Protein AF-A0A9E0JKZ9-F1 (afdb_monomer_lite)

pLDDT: mean 90.67, std 9.36, range [53.03, 98.5]

Secondary structure (DSSP, 8-state):
----THHHHHHHHHHHH-HHHHHHHHHHHHHHHHHHS--SSTTHHHHHHHHHHHHHHHHHHHHHHHH--HHHHHHHHHHHHHHHHHHHIIIIIHHHHHHHTT-HHHHHHHHT-SHHHHHHIIIIIIHHHHHHHHHHHHHHHHHHTTS-GGGS--

Radius of gyration: 16.89 Å; chains: 1; bounding box: 37×34×49 Å

Sequence (154 aa):
LKFDISDIVVLFSGLVGGVSVAIGVAFIKILLHTVITSTQSAGIGEITNFVATLCYVLPIIFLYNKTKMIIISLLSGILLMTFVMLVGNYYFITPFYAKLFKMDFILEMMAKGDSSYFKYIIYYYGSFNLFKGAVQSVVYYLIHKKLNERYLVK

Structure (mmCIF, N/CA/C/O backbone):
data_AF-A0A9E0JKZ9-F1
#
_entry.id   AF-A0A9E0JKZ9-F1
#
loop_
_atom_site.group_PDB
_atom_site.id
_atom_site.type_symbol
_atom_site.label_atom_id
_atom_site.label_alt_id
_atom_site.label_comp_id
_atom_site.label_asym_id
_atom_site.label_entity_id
_atom_site.label_seq_id
_atom_site.pdbx_PDB_ins_code
_atom_site.Cartn_x
_atom_site.Cartn_y
_atom_site.Cartn_z
_atom_site.occupancy
_atom_site.B_iso_or_equiv
_atom_site.auth_seq_id
_atom_site.auth_comp_id
_atom_site.auth_asym_id
_atom_site.auth_atom_id
_atom_site.pdbx_PDB_model_num
ATOM 1 N N . LEU A 1 1 ? -2.574 -4.283 -12.141 1.00 53.03 1 LEU A N 1
ATOM 2 C CA . LEU A 1 1 ? -3.106 -4.526 -10.777 1.00 53.03 1 LEU A CA 1
ATOM 3 C C . LEU A 1 1 ? -4.614 -4.750 -10.866 1.00 53.03 1 LEU A C 1
ATOM 5 O O . LEU A 1 1 ? -5.249 -4.091 -11.678 1.00 53.03 1 LEU A O 1
ATOM 9 N N . LYS A 1 2 ? -5.182 -5.641 -10.046 1.00 58.84 2 LYS A N 1
ATOM 10 C CA . LYS A 1 2 ? -6.637 -5.852 -9.950 1.00 58.84 2 LYS A CA 1
ATOM 11 C C . LYS A 1 2 ? -7.185 -5.273 -8.640 1.00 58.84 2 LYS A C 1
ATOM 13 O O . LYS A 1 2 ? -6.469 -5.189 -7.636 1.00 58.84 2 LYS A O 1
ATOM 18 N N . PHE A 1 3 ? -8.434 -4.816 -8.686 1.00 59.47 3 PHE A N 1
ATOM 19 C CA . PHE A 1 3 ? -9.187 -4.418 -7.502 1.00 59.47 3 PHE A CA 1
ATOM 20 C C . PHE A 1 3 ? -9.694 -5.676 -6.796 1.00 59.47 3 PHE A C 1
ATOM 22 O O . PHE A 1 3 ? -10.401 -6.471 -7.407 1.00 59.47 3 PHE A O 1
ATOM 29 N N . ASP A 1 4 ? -9.337 -5.831 -5.523 1.00 70.62 4 ASP A N 1
ATOM 30 C CA . ASP A 1 4 ? -9.654 -7.015 -4.733 1.00 70.62 4 ASP A CA 1
ATOM 31 C C . ASP A 1 4 ? -10.356 -6.604 -3.436 1.00 70.62 4 ASP A C 1
ATOM 33 O O . ASP A 1 4 ? -9.760 -5.974 -2.559 1.00 70.62 4 ASP A O 1
ATOM 37 N N . ILE A 1 5 ? -11.625 -6.998 -3.292 1.00 75.44 5 ILE A N 1
ATOM 38 C CA . ILE A 1 5 ? -12.402 -6.831 -2.049 1.00 75.44 5 ILE A CA 1
ATOM 39 C C . ILE A 1 5 ? -11.770 -7.642 -0.906 1.00 75.44 5 ILE A C 1
ATOM 41 O O . ILE A 1 5 ? -11.904 -7.296 0.264 1.00 75.44 5 ILE A O 1
ATOM 45 N N . SER A 1 6 ? -11.009 -8.689 -1.229 1.00 84.25 6 SER A N 1
ATOM 46 C CA . SER A 1 6 ? -10.309 -9.519 -0.248 1.00 84.25 6 SER A CA 1
ATOM 47 C C . SER A 1 6 ? -9.252 -8.761 0.566 1.00 84.25 6 SER A C 1
ATOM 49 O O . SER A 1 6 ? -8.968 -9.177 1.684 1.00 84.25 6 SER A O 1
ATOM 51 N N . ASP A 1 7 ? -8.739 -7.613 0.101 1.00 88.81 7 ASP A N 1
ATOM 52 C CA . ASP A 1 7 ? -7.861 -6.749 0.914 1.00 88.81 7 ASP A CA 1
ATOM 53 C C . ASP A 1 7 ? -8.580 -6.194 2.158 1.00 88.81 7 ASP A C 1
ATOM 55 O O . ASP A 1 7 ? -7.963 -5.990 3.204 1.00 88.81 7 ASP A O 1
ATOM 59 N N . ILE A 1 8 ? -9.903 -6.014 2.080 1.00 91.25 8 ILE A N 1
ATOM 60 C CA . ILE A 1 8 ? -10.734 -5.578 3.210 1.00 91.25 8 ILE A CA 1
ATOM 61 C C . ILE A 1 8 ? -10.816 -6.691 4.261 1.00 91.25 8 ILE A C 1
ATOM 63 O O . ILE A 1 8 ? -10.765 -6.406 5.456 1.00 91.25 8 ILE A O 1
ATOM 67 N N . VAL A 1 9 ? -10.883 -7.956 3.829 1.00 92.12 9 VAL A N 1
ATOM 68 C CA . VAL A 1 9 ? -10.867 -9.124 4.728 1.00 92.12 9 VAL A CA 1
ATOM 69 C C . VAL A 1 9 ? -9.520 -9.229 5.439 1.00 92.12 9 VAL A C 1
ATOM 71 O O . VAL A 1 9 ? -9.485 -9.442 6.649 1.00 92.12 9 VAL A O 1
ATOM 74 N N . VAL A 1 10 ? -8.416 -9.009 4.718 1.00 95.75 10 VAL A N 1
ATOM 75 C CA . VAL A 1 10 ? -7.072 -8.973 5.311 1.00 95.75 10 VAL A CA 1
ATOM 76 C C . VAL A 1 10 ? -6.988 -7.869 6.369 1.00 95.75 10 VAL A C 1
ATOM 78 O O . VAL A 1 10 ? -6.594 -8.141 7.504 1.00 95.75 10 VAL A O 1
ATOM 81 N N . LEU A 1 11 ? -7.419 -6.646 6.041 1.00 94.88 11 LEU A N 1
ATOM 82 C CA . LEU A 1 11 ? -7.417 -5.525 6.984 1.00 94.88 11 LEU A CA 1
ATOM 83 C C . LEU A 1 11 ? -8.269 -5.812 8.224 1.00 94.88 11 LEU A C 1
ATOM 85 O O . LEU A 1 11 ? -7.824 -5.594 9.349 1.00 94.88 11 LEU A O 1
ATOM 89 N N . PHE A 1 12 ? -9.476 -6.340 8.026 1.00 93.00 12 PHE A N 1
ATOM 90 C CA . PHE A 1 12 ? -10.365 -6.718 9.117 1.00 93.00 12 PHE A CA 1
ATOM 91 C C . PHE A 1 12 ? -9.729 -7.778 10.022 1.00 93.00 12 PHE A C 1
ATOM 93 O O . PHE A 1 12 ? -9.686 -7.598 11.237 1.00 93.00 12 PHE A O 1
ATOM 100 N N . SER A 1 13 ? -9.158 -8.836 9.437 1.00 93.69 13 SER A N 1
ATOM 1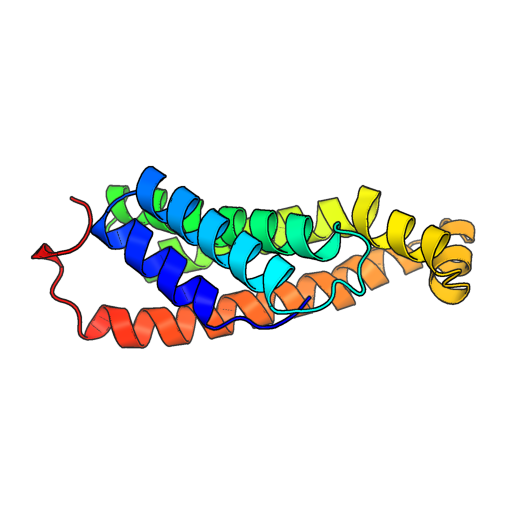01 C CA . SER A 1 13 ? -8.479 -9.890 10.196 1.00 93.69 13 SER A CA 1
ATOM 102 C C . SER A 1 13 ? -7.313 -9.348 11.028 1.00 93.69 13 SER A C 1
ATOM 104 O O . SER A 1 13 ? -7.105 -9.788 12.154 1.00 93.69 13 SER A O 1
ATOM 106 N N . GLY A 1 14 ? -6.603 -8.339 10.518 1.00 94.00 14 GLY A N 1
ATOM 107 C CA . GLY A 1 14 ? -5.522 -7.676 11.234 1.00 94.00 14 GLY A CA 1
ATOM 108 C C . GLY A 1 14 ? -5.973 -6.768 12.363 1.00 94.00 14 GLY A C 1
ATOM 109 O O . GLY A 1 14 ? -5.336 -6.717 13.410 1.00 94.00 14 GLY A O 1
ATOM 110 N N . LEU A 1 15 ? -7.082 -6.060 12.173 1.00 90.94 15 LEU A N 1
ATOM 111 C CA . LEU A 1 15 ? -7.638 -5.191 13.205 1.00 90.94 15 LEU A CA 1
ATOM 112 C C . LEU A 1 15 ? -8.372 -5.962 14.304 1.00 90.94 15 LEU A C 1
ATOM 114 O O . LEU A 1 15 ? -8.592 -5.392 15.364 1.00 90.94 15 LEU A O 1
ATOM 118 N N . VAL A 1 16 ? -8.702 -7.237 14.093 1.00 90.81 16 VAL A N 1
ATOM 119 C CA . VAL A 1 16 ? -9.242 -8.133 15.131 1.00 90.81 16 VAL A CA 1
ATOM 120 C C . VAL A 1 16 ? -8.137 -8.988 15.763 1.00 90.81 16 VAL A C 1
ATOM 122 O O . VAL A 1 16 ? -8.043 -9.083 16.982 1.00 90.81 16 VAL A O 1
ATOM 125 N N . GLY A 1 17 ? -7.295 -9.616 14.940 1.00 89.44 17 GLY A N 1
ATOM 126 C CA . GLY A 1 17 ? -6.316 -10.628 15.359 1.00 89.44 17 GLY A CA 1
ATOM 127 C C . GLY A 1 17 ? -4.857 -10.164 15.381 1.00 89.44 17 GLY A C 1
ATOM 128 O O . GLY A 1 17 ? -3.973 -10.939 15.737 1.00 89.44 17 GLY A O 1
ATOM 129 N N . GLY A 1 18 ? -4.576 -8.918 15.002 1.00 92.56 18 GLY A N 1
ATOM 130 C CA . GLY A 1 18 ? -3.228 -8.358 14.954 1.00 92.56 18 GLY A CA 1
ATOM 131 C C . GLY A 1 18 ? -2.455 -8.655 13.664 1.00 92.56 18 GLY A C 1
ATOM 132 O O . GLY A 1 18 ? -2.921 -9.311 12.732 1.00 92.56 18 GLY A O 1
ATOM 133 N N . VAL A 1 19 ? -1.221 -8.148 13.618 1.00 94.81 19 VAL A N 1
ATOM 134 C CA . VAL A 1 19 ? -0.362 -8.136 12.419 1.00 94.81 19 VAL A CA 1
ATOM 135 C C . VAL A 1 19 ? -0.082 -9.537 11.871 1.00 94.81 19 VAL A C 1
ATOM 137 O O . VAL A 1 19 ? -0.199 -9.753 10.666 1.00 94.81 19 VAL A O 1
ATOM 140 N N . SER A 1 20 ? 0.240 -10.501 12.735 1.00 95.25 20 SER A N 1
ATOM 141 C CA . SER A 1 20 ? 0.556 -11.869 12.305 1.00 95.25 20 SER A CA 1
ATOM 142 C C . SER A 1 20 ? -0.628 -12.542 11.608 1.00 95.25 20 S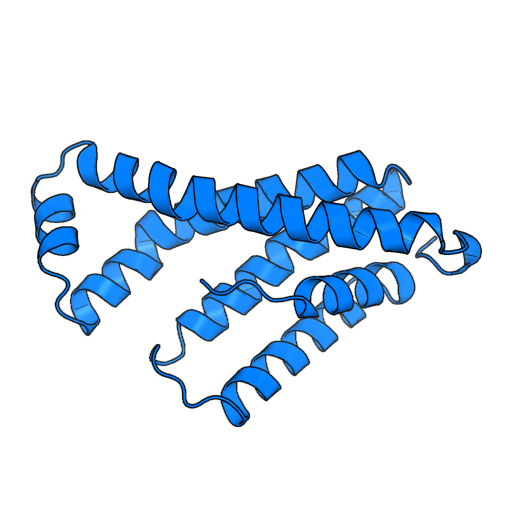ER A C 1
ATOM 144 O O . SER A 1 20 ? -0.441 -13.234 10.607 1.00 95.25 20 SER A O 1
ATOM 146 N N . VAL A 1 21 ? -1.852 -12.289 12.087 1.00 95.81 21 VAL A N 1
ATOM 147 C CA . VAL A 1 21 ? -3.081 -12.811 11.474 1.00 95.81 21 VAL A CA 1
ATOM 148 C C . VAL A 1 21 ? -3.303 -12.178 10.103 1.00 95.81 21 VAL A C 1
ATOM 150 O O . VAL A 1 21 ? -3.535 -12.905 9.141 1.00 95.81 21 VAL A O 1
ATOM 153 N N . ALA A 1 22 ? -3.140 -10.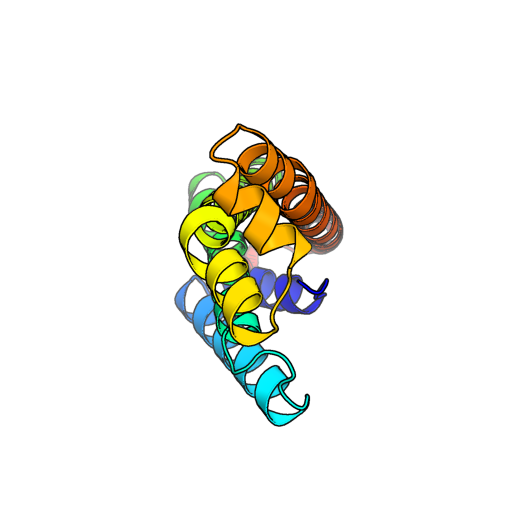856 9.973 1.00 96.75 22 ALA A N 1
ATOM 154 C CA . ALA A 1 22 ? -3.236 -10.188 8.673 1.00 96.75 22 ALA A CA 1
ATOM 155 C C . ALA A 1 22 ? -2.244 -10.746 7.647 1.00 96.75 22 ALA A C 1
ATOM 157 O O . ALA A 1 22 ? -2.632 -11.017 6.512 1.00 96.75 22 ALA A O 1
ATOM 158 N N . ILE A 1 23 ? -0.981 -10.953 8.031 1.00 97.38 23 ILE A N 1
ATOM 159 C CA . ILE A 1 23 ? 0.033 -11.511 7.124 1.00 97.38 23 ILE A CA 1
ATOM 160 C C . ILE A 1 23 ? -0.364 -12.925 6.682 1.00 97.38 23 ILE A C 1
ATOM 162 O O . ILE A 1 23 ? -0.309 -13.228 5.490 1.00 97.38 23 ILE A O 1
ATOM 166 N N . GLY A 1 24 ? -0.819 -13.769 7.614 1.00 97.19 24 GLY A N 1
ATOM 167 C CA . GLY A 1 24 ? -1.287 -15.120 7.304 1.00 97.19 24 GLY A CA 1
ATOM 168 C C . GLY A 1 24 ? -2.479 -15.129 6.343 1.00 97.19 24 GLY A C 1
ATOM 169 O O . GLY A 1 24 ? -2.461 -15.842 5.342 1.00 97.19 24 GLY A O 1
ATOM 170 N N . VAL A 1 25 ? -3.487 -14.286 6.586 1.00 96.38 25 VAL A N 1
ATOM 171 C CA . VAL A 1 25 ? -4.665 -14.173 5.710 1.00 96.38 25 VAL A CA 1
ATOM 172 C C . VAL A 1 25 ? -4.285 -13.617 4.335 1.00 96.38 25 VAL A C 1
ATOM 174 O O . VAL A 1 25 ? -4.767 -14.125 3.324 1.00 96.38 25 VAL A O 1
ATOM 177 N N . ALA A 1 26 ? -3.382 -12.633 4.263 1.00 95.94 26 ALA A N 1
ATOM 178 C CA . ALA A 1 26 ? -2.855 -12.125 2.995 1.00 95.94 26 ALA A CA 1
ATOM 179 C C . ALA A 1 26 ? -2.114 -13.214 2.205 1.00 95.94 26 ALA A C 1
ATOM 181 O O . ALA A 1 26 ? -2.244 -13.294 0.982 1.00 95.94 26 ALA A O 1
ATOM 182 N N . PHE A 1 27 ? -1.361 -14.070 2.899 1.00 95.19 27 PHE A N 1
ATOM 183 C CA . PHE A 1 27 ? -0.624 -15.164 2.278 1.00 95.19 27 PHE A CA 1
ATOM 184 C C . PHE A 1 27 ? -1.573 -16.233 1.730 1.00 95.19 27 PHE A C 1
ATOM 186 O O . PHE A 1 27 ? -1.478 -16.609 0.564 1.00 95.19 27 PHE A O 1
ATOM 193 N N . ILE A 1 28 ? -2.552 -16.659 2.535 1.00 94.56 28 ILE A N 1
ATOM 194 C CA . ILE A 1 28 ? -3.584 -17.612 2.107 1.00 94.56 28 ILE A CA 1
ATOM 195 C C . ILE A 1 28 ? -4.367 -17.051 0.916 1.00 94.56 28 ILE A C 1
ATOM 197 O O . ILE A 1 28 ? -4.568 -17.760 -0.068 1.00 94.56 28 ILE A O 1
ATOM 201 N N . LYS A 1 29 ? -4.750 -15.766 0.961 1.00 91.25 29 LYS 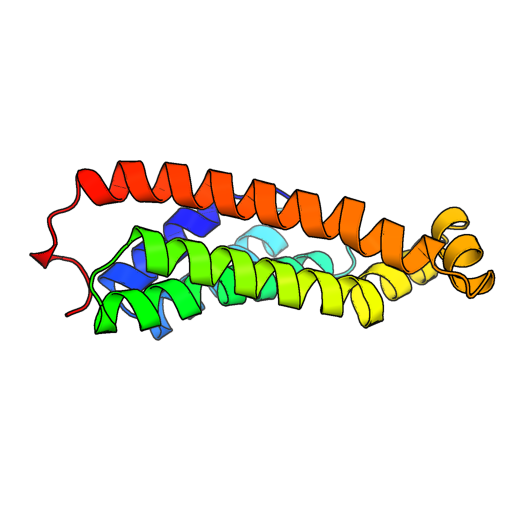A N 1
ATOM 202 C CA . LYS A 1 29 ? -5.395 -15.068 -0.161 1.00 91.25 29 LYS A CA 1
ATOM 203 C C . LYS A 1 29 ? -4.573 -15.227 -1.442 1.00 91.25 29 LYS A C 1
ATOM 205 O O . LYS A 1 29 ? -5.140 -15.592 -2.473 1.00 91.25 29 LYS A O 1
ATOM 210 N N . ILE A 1 30 ? -3.267 -14.940 -1.399 1.00 91.25 30 ILE A N 1
ATOM 211 C CA . ILE A 1 30 ? -2.446 -14.975 -2.613 1.00 91.25 30 ILE A CA 1
ATOM 212 C C . ILE A 1 30 ? -2.224 -16.399 -3.122 1.00 91.25 30 ILE A C 1
ATOM 214 O O . ILE A 1 30 ? -2.264 -16.632 -4.330 1.00 91.25 30 ILE A O 1
ATOM 218 N N . LEU A 1 31 ? -2.081 -17.363 -2.213 1.00 90.38 31 LEU A N 1
ATOM 219 C CA . LEU A 1 31 ? -1.918 -18.771 -2.547 1.00 90.38 31 LEU A CA 1
ATOM 220 C C . LEU A 1 31 ? -3.177 -19.304 -3.234 1.00 90.38 31 LEU A C 1
ATOM 222 O O . LEU A 1 31 ? -3.088 -19.884 -4.313 1.00 90.38 31 LEU A O 1
ATOM 226 N N . LEU A 1 32 ? -4.356 -19.024 -2.671 1.00 89.44 32 LEU A N 1
ATOM 227 C CA . LEU A 1 32 ? -5.634 -19.408 -3.269 1.00 89.44 32 LEU A CA 1
ATOM 228 C C . LEU A 1 32 ? -5.838 -18.757 -4.637 1.00 89.44 32 LEU A C 1
ATOM 230 O O . LEU A 1 32 ? -6.215 -19.443 -5.583 1.00 89.44 32 LEU A O 1
ATOM 234 N N . HIS A 1 33 ? -5.546 -17.460 -4.771 1.00 85.88 33 HIS A N 1
ATOM 235 C CA . HIS A 1 33 ? -5.635 -16.783 -6.064 1.00 85.88 33 HIS A CA 1
ATOM 236 C C . HIS A 1 33 ? -4.731 -17.452 -7.108 1.00 85.88 33 HIS A C 1
ATOM 238 O O . HIS A 1 33 ? -5.165 -17.663 -8.235 1.00 85.88 33 HIS A O 1
ATOM 244 N N . THR A 1 34 ? -3.508 -17.821 -6.722 1.00 84.94 34 THR A N 1
ATOM 245 C CA . THR A 1 34 ? -2.520 -18.464 -7.603 1.00 84.94 34 THR A CA 1
ATOM 246 C C . THR A 1 34 ? -2.943 -19.869 -8.036 1.00 84.94 34 THR A C 1
ATOM 248 O O . THR A 1 34 ? -2.723 -20.246 -9.180 1.00 84.94 34 THR A O 1
ATOM 251 N N . VAL A 1 35 ? -3.550 -20.650 -7.137 1.00 85.56 35 VAL A N 1
ATOM 252 C CA . VAL A 1 35 ? -4.001 -22.021 -7.437 1.00 85.56 35 VAL A CA 1
ATOM 253 C C . VAL A 1 35 ? -5.272 -22.022 -8.287 1.00 85.56 35 VAL A C 1
ATOM 255 O O . VAL A 1 35 ? -5.411 -22.840 -9.190 1.00 85.56 35 VAL A O 1
ATOM 258 N N . ILE A 1 36 ? -6.207 -21.112 -8.002 1.00 84.69 36 ILE A N 1
ATOM 259 C CA . ILE A 1 36 ? -7.522 -21.072 -8.660 1.00 84.69 36 ILE A CA 1
ATOM 260 C C . ILE A 1 36 ? -7.452 -20.332 -10.002 1.00 84.69 36 ILE A C 1
ATOM 262 O O . ILE A 1 36 ? -8.157 -20.685 -10.945 1.00 84.69 36 ILE A O 1
ATOM 266 N N . THR A 1 37 ? -6.612 -19.300 -10.103 1.00 77.62 37 THR A N 1
ATOM 267 C CA . THR A 1 37 ? -6.478 -18.481 -11.313 1.00 77.62 37 THR A CA 1
ATOM 268 C C . THR A 1 37 ? -5.192 -18.848 -12.031 1.00 77.62 37 THR A C 1
ATOM 270 O O . THR A 1 37 ? -4.110 -18.694 -11.473 1.00 77.62 37 THR A O 1
ATOM 273 N N . SER A 1 38 ? -5.282 -19.269 -13.294 1.00 61.97 38 SER A N 1
ATOM 274 C CA . SER A 1 38 ? -4.094 -19.489 -14.123 1.00 61.97 38 SER A CA 1
ATOM 275 C C . SER A 1 38 ? -3.252 -18.210 -14.187 1.00 61.97 38 SER A C 1
ATOM 277 O O . SER A 1 38 ? -3.736 -17.147 -14.589 1.00 61.97 38 SER A O 1
ATOM 279 N N . THR A 1 39 ? -1.992 -18.300 -13.767 1.00 64.31 39 THR A N 1
ATOM 280 C CA . THR A 1 39 ? -1.097 -17.149 -13.647 1.00 64.31 39 THR A CA 1
ATOM 281 C C . THR A 1 39 ? -0.659 -16.656 -15.027 1.00 64.31 39 THR A C 1
ATOM 283 O O . THR A 1 39 ? 0.180 -17.247 -15.697 1.00 64.31 39 THR A O 1
ATOM 286 N N . GLN A 1 40 ? -1.203 -15.519 -15.461 1.00 65.62 40 GLN A N 1
ATOM 287 C CA . GLN A 1 40 ? -0.803 -14.866 -16.721 1.00 65.62 40 GLN A CA 1
ATOM 288 C C . GLN A 1 40 ? 0.450 -13.985 -16.567 1.00 65.62 40 GLN A C 1
ATOM 290 O O . GLN A 1 40 ? 0.908 -13.367 -17.522 1.00 65.62 40 GLN A O 1
ATOM 295 N N . SER A 1 41 ? 0.984 -13.889 -15.347 1.00 68.06 41 SER A N 1
ATOM 296 C CA . SER A 1 41 ? 1.915 -12.837 -14.928 1.00 68.06 41 SER A CA 1
ATOM 297 C C . SER A 1 41 ? 3.306 -13.354 -14.515 1.00 68.06 41 SER A C 1
ATOM 299 O O . SER A 1 41 ? 4.116 -12.618 -13.951 1.00 68.06 41 SER A O 1
ATOM 301 N N . ALA A 1 42 ? 3.581 -14.637 -14.783 1.00 74.75 42 ALA A N 1
ATOM 302 C CA . ALA A 1 42 ? 4.809 -15.337 -14.394 1.00 74.75 42 ALA A CA 1
ATOM 303 C C . ALA A 1 42 ? 5.144 -15.260 -12.882 1.00 74.75 42 ALA A C 1
ATOM 305 O O . ALA A 1 42 ? 6.307 -15.348 -12.500 1.00 74.75 42 ALA A O 1
ATOM 306 N N . GLY A 1 43 ? 4.143 -15.083 -12.009 1.00 81.50 43 GLY A N 1
ATOM 307 C CA . GLY A 1 43 ? 4.308 -15.046 -10.547 1.00 81.50 43 GLY A CA 1
ATOM 308 C C . GLY A 1 43 ? 4.573 -13.652 -9.959 1.00 81.50 43 GLY A C 1
ATOM 309 O O . GLY A 1 43 ? 4.407 -13.434 -8.758 1.00 81.50 43 GLY A O 1
ATOM 310 N N . ILE A 1 44 ? 4.975 -12.676 -10.777 1.00 86.88 44 ILE A N 1
ATOM 311 C CA . ILE A 1 44 ? 5.356 -11.342 -10.285 1.00 86.88 44 ILE A CA 1
ATOM 312 C C . ILE A 1 44 ? 4.143 -10.484 -9.962 1.00 86.88 44 ILE A C 1
ATOM 314 O O . ILE A 1 44 ? 4.197 -9.665 -9.041 1.00 86.88 44 ILE A O 1
ATOM 318 N N . GLY A 1 45 ? 3.037 -10.663 -10.680 1.00 88.31 45 GLY A N 1
ATOM 319 C CA . GLY A 1 45 ? 1.787 -9.980 -10.368 1.00 88.31 45 GLY A CA 1
ATOM 320 C C . GLY A 1 45 ? 1.252 -10.397 -9.002 1.00 88.31 45 GLY A C 1
ATOM 321 O O . GLY A 1 45 ? 0.775 -9.550 -8.247 1.00 88.31 45 GLY A O 1
ATOM 322 N N . GLU A 1 46 ? 1.397 -11.674 -8.653 1.00 89.75 46 GLU A N 1
ATOM 323 C CA . GLU A 1 46 ? 0.966 -12.223 -7.374 1.00 89.75 46 GLU A CA 1
ATOM 324 C C . GLU A 1 46 ? 1.817 -11.676 -6.219 1.00 89.75 46 GLU A C 1
ATOM 326 O O . GLU A 1 46 ? 1.275 -11.152 -5.243 1.00 89.75 46 GLU A O 1
ATOM 331 N N . ILE A 1 47 ? 3.147 -11.686 -6.368 1.00 91.00 47 ILE A N 1
ATOM 332 C CA . ILE A 1 47 ? 4.073 -11.091 -5.390 1.00 91.00 47 ILE A CA 1
ATOM 333 C C . ILE A 1 47 ? 3.788 -9.594 -5.218 1.00 91.00 47 ILE A C 1
ATOM 335 O O . ILE A 1 47 ? 3.704 -9.097 -4.095 1.00 91.00 47 ILE A O 1
ATOM 339 N N . THR A 1 48 ? 3.579 -8.874 -6.322 1.00 92.44 48 THR A N 1
ATOM 340 C CA . THR A 1 48 ? 3.257 -7.441 -6.295 1.00 92.44 48 THR A CA 1
ATOM 341 C C . THR A 1 48 ? 1.956 -7.175 -5.540 1.00 92.44 48 THR A C 1
ATOM 343 O O . THR A 1 48 ? 1.899 -6.248 -4.735 1.00 92.44 48 THR A O 1
ATOM 346 N N . ASN A 1 49 ? 0.916 -7.987 -5.768 1.00 92.19 49 ASN A N 1
ATOM 347 C CA . ASN A 1 49 ? -0.358 -7.866 -5.056 1.00 92.19 49 ASN A CA 1
ATOM 348 C C . ASN A 1 49 ? -0.159 -8.104 -3.555 1.00 92.19 49 ASN A C 1
ATOM 350 O O . ASN A 1 49 ? -0.573 -7.273 -2.755 1.00 92.19 49 ASN A O 1
ATOM 354 N N . PHE A 1 50 ? 0.554 -9.167 -3.176 1.00 94.06 50 PHE A N 1
ATOM 355 C CA . PHE A 1 50 ? 0.847 -9.461 -1.774 1.00 94.06 50 PHE A CA 1
ATOM 356 C C . PHE A 1 50 ? 1.590 -8.310 -1.078 1.00 94.06 50 PHE A C 1
ATOM 358 O O . PHE A 1 50 ? 1.164 -7.857 -0.015 1.00 94.06 50 PHE A O 1
ATOM 365 N N . VAL A 1 51 ? 2.644 -7.773 -1.702 1.00 96.00 51 VAL A N 1
ATOM 366 C CA . VAL A 1 51 ? 3.387 -6.619 -1.170 1.00 96.00 51 VAL A CA 1
ATOM 367 C C . VAL A 1 51 ? 2.485 -5.390 -1.051 1.00 96.00 51 VAL A C 1
ATOM 369 O O . VAL A 1 51 ? 2.478 -4.747 -0.004 1.00 96.00 51 VAL A O 1
ATOM 372 N N . ALA A 1 52 ? 1.681 -5.082 -2.073 1.00 95.75 52 ALA A N 1
ATOM 373 C CA . ALA A 1 52 ? 0.739 -3.963 -2.029 1.00 95.75 52 ALA A CA 1
ATOM 374 C C . ALA A 1 52 ? -0.272 -4.108 -0.879 1.00 95.75 52 ALA A C 1
ATOM 376 O O . ALA A 1 52 ? -0.481 -3.155 -0.128 1.00 95.75 52 ALA A O 1
ATOM 377 N N . THR A 1 53 ? -0.846 -5.304 -0.699 1.00 96.19 53 THR A N 1
ATOM 378 C CA . THR A 1 53 ? -1.764 -5.615 0.405 1.00 96.19 53 THR A CA 1
ATOM 379 C C . THR A 1 53 ? -1.091 -5.380 1.756 1.00 96.19 53 THR A C 1
ATOM 381 O O . THR A 1 53 ? -1.677 -4.729 2.618 1.00 96.19 53 THR A O 1
ATOM 384 N N . LEU A 1 54 ? 0.143 -5.850 1.958 1.00 97.31 54 LEU A N 1
ATOM 385 C CA . LEU A 1 54 ? 0.858 -5.638 3.221 1.00 97.31 54 LEU A CA 1
ATOM 386 C C . LEU A 1 54 ? 1.184 -4.159 3.464 1.00 97.31 54 LEU A C 1
ATOM 388 O O . LEU A 1 54 ? 0.954 -3.657 4.564 1.00 97.31 54 LEU A O 1
ATOM 392 N N . CYS A 1 55 ? 1.665 -3.442 2.446 1.00 97.50 55 CYS A N 1
ATOM 393 C CA . CYS A 1 55 ? 1.951 -2.010 2.546 1.00 97.50 55 CYS A CA 1
ATOM 394 C C . CYS A 1 55 ? 0.699 -1.174 2.829 1.00 97.50 55 CYS A C 1
ATOM 396 O O . CYS A 1 55 ? 0.807 -0.124 3.453 1.00 97.50 55 CYS A O 1
ATOM 398 N N . TYR A 1 56 ? -0.475 -1.634 2.403 1.00 97.50 56 TYR A N 1
ATOM 399 C CA . TYR A 1 56 ? -1.742 -1.021 2.775 1.00 97.50 56 TYR A CA 1
ATOM 400 C C . TYR A 1 56 ? -2.128 -1.375 4.216 1.00 97.50 56 TYR A C 1
ATOM 402 O O . TYR A 1 56 ? -2.332 -0.487 5.034 1.00 97.50 56 TYR A O 1
ATOM 410 N N . VAL A 1 57 ? -2.187 -2.664 4.559 1.00 97.00 57 VAL A N 1
ATOM 411 C CA . VAL A 1 57 ? -2.797 -3.147 5.807 1.00 97.00 57 VAL A CA 1
ATOM 412 C C . VAL A 1 57 ? -1.949 -2.875 7.051 1.00 97.00 57 VAL A C 1
ATOM 414 O O . VAL A 1 57 ? -2.476 -2.444 8.076 1.00 97.00 57 VAL A O 1
ATOM 417 N N . LEU A 1 58 ? -0.641 -3.125 6.989 1.00 97.50 58 LEU A N 1
ATOM 418 C CA . LEU A 1 58 ? 0.235 -3.050 8.158 1.00 97.50 58 LEU A CA 1
ATOM 419 C C . LEU A 1 58 ? 0.268 -1.666 8.827 1.00 97.50 58 LEU A C 1
ATOM 421 O O . LEU A 1 58 ? 0.021 -1.607 10.035 1.00 97.50 58 LEU A O 1
ATOM 425 N N . PRO A 1 59 ? 0.527 -0.550 8.116 1.00 97.56 59 PRO A N 1
ATOM 426 C CA . PRO A 1 59 ? 0.550 0.766 8.756 1.00 97.56 59 PRO A CA 1
ATOM 427 C C . PRO A 1 59 ? -0.814 1.150 9.345 1.00 97.56 59 PRO A C 1
ATOM 429 O O . PRO A 1 59 ? -0.844 1.788 10.395 1.00 97.56 59 PRO A O 1
ATOM 432 N N . ILE A 1 60 ? -1.928 0.695 8.751 1.00 97.25 60 ILE A N 1
ATOM 433 C CA . ILE A 1 60 ? -3.273 0.928 9.295 1.00 97.25 60 ILE A CA 1
ATOM 434 C C . ILE A 1 60 ? -3.401 0.270 10.670 1.00 97.25 60 ILE A C 1
ATOM 436 O O . ILE A 1 60 ? -3.810 0.931 11.619 1.00 97.25 60 ILE A O 1
ATOM 440 N N . ILE A 1 61 ? -3.020 -1.006 10.798 1.00 95.81 61 ILE A N 1
ATOM 441 C CA . ILE A 1 61 ? -3.093 -1.735 12.075 1.00 95.81 61 ILE A CA 1
ATOM 442 C C . ILE A 1 61 ? -2.210 -1.058 13.127 1.00 95.81 61 ILE A C 1
ATOM 444 O O . ILE A 1 61 ? -2.663 -0.778 14.237 1.00 95.81 61 ILE A O 1
ATOM 448 N N . PHE A 1 62 ? -0.955 -0.756 12.779 1.00 95.69 62 PHE A N 1
ATOM 449 C CA . PHE A 1 62 ? -0.017 -0.134 13.714 1.00 95.69 62 PHE A CA 1
ATOM 450 C C . PHE A 1 62 ? -0.487 1.243 14.188 1.00 95.69 62 PHE A C 1
ATOM 452 O O . PHE A 1 62 ? -0.404 1.542 15.382 1.00 95.69 62 PHE A O 1
ATOM 459 N N . LEU A 1 63 ? -0.967 2.088 13.273 1.00 95.81 63 LEU A N 1
ATOM 460 C CA . LEU A 1 63 ? -1.382 3.445 13.609 1.00 95.81 63 LEU A CA 1
ATOM 461 C C . LEU A 1 63 ? -2.724 3.465 14.344 1.00 95.81 63 LEU A C 1
ATOM 463 O O . LEU A 1 63 ? -2.887 4.249 15.283 1.00 95.81 63 LEU A O 1
ATOM 467 N N . TYR A 1 64 ? -3.645 2.562 13.996 1.00 94.25 64 TYR A N 1
ATOM 468 C CA . TYR A 1 64 ? -4.920 2.429 14.692 1.00 94.25 64 TYR A CA 1
ATOM 469 C C . TYR A 1 64 ? -4.716 1.973 16.136 1.00 94.25 64 TYR A C 1
ATOM 471 O O . TYR A 1 64 ? -5.316 2.551 17.037 1.00 94.25 64 TYR A O 1
ATOM 479 N N . ASN A 1 65 ? -3.804 1.031 16.396 1.00 91.62 65 ASN A N 1
ATOM 480 C CA . ASN A 1 65 ? -3.502 0.602 17.766 1.00 91.62 65 ASN A CA 1
ATOM 481 C C . ASN A 1 65 ? -3.016 1.751 18.651 1.00 91.62 65 ASN A C 1
ATOM 483 O O . ASN A 1 65 ? -3.372 1.812 19.822 1.00 91.62 65 ASN A O 1
ATOM 487 N N . LYS A 1 66 ? -2.245 2.685 18.086 1.00 91.00 66 LYS A N 1
ATOM 488 C CA . LYS A 1 66 ? -1.693 3.824 18.830 1.00 91.00 66 LYS A CA 1
ATOM 489 C C . LYS A 1 66 ? -2.668 4.985 18.994 1.00 91.00 66 LYS A C 1
ATOM 491 O O . LYS A 1 66 ? -2.643 5.652 20.019 1.00 91.00 66 LYS A O 1
ATOM 496 N N . THR A 1 67 ? -3.466 5.273 17.970 1.00 92.88 67 THR A N 1
ATOM 497 C CA . THR A 1 67 ? -4.250 6.521 17.902 1.00 92.88 67 THR A CA 1
ATOM 498 C C . THR A 1 67 ? -5.749 6.305 18.044 1.00 92.88 67 THR A C 1
ATOM 500 O O . THR A 1 67 ? -6.462 7.239 18.388 1.00 92.88 67 THR A O 1
ATOM 503 N N . LYS A 1 68 ? -6.241 5.103 17.717 1.00 89.94 68 LYS A N 1
ATOM 504 C CA . LYS A 1 68 ? -7.663 4.781 17.498 1.00 89.94 68 LYS A CA 1
ATOM 505 C C . LYS A 1 68 ? -8.344 5.645 16.425 1.00 89.94 68 LYS A C 1
ATOM 507 O O . LYS A 1 68 ? -9.555 5.584 16.241 1.00 89.94 68 LYS A O 1
ATOM 512 N N . MET A 1 69 ? -7.574 6.402 15.640 1.00 93.50 69 MET A N 1
ATOM 513 C CA . MET A 1 69 ? -8.088 7.270 14.582 1.00 93.50 69 MET A CA 1
ATOM 514 C C . MET A 1 69 ? -8.121 6.512 13.256 1.00 93.50 69 MET A C 1
ATOM 516 O O . MET A 1 69 ? -7.139 6.494 12.507 1.00 93.50 69 MET A O 1
ATOM 520 N N . ILE A 1 70 ? -9.257 5.880 12.946 1.00 93.25 70 ILE A N 1
ATOM 521 C CA . ILE A 1 70 ? -9.359 5.004 11.770 1.00 93.25 70 ILE A CA 1
ATOM 522 C C . ILE A 1 70 ? -9.089 5.735 10.449 1.00 93.25 70 ILE A C 1
ATOM 524 O O . ILE A 1 70 ? -8.387 5.203 9.599 1.00 93.25 70 ILE A O 1
ATOM 528 N N . ILE A 1 71 ? -9.556 6.977 10.287 1.00 95.94 71 ILE A N 1
ATOM 529 C CA . ILE A 1 71 ? -9.377 7.745 9.041 1.00 95.94 71 ILE A CA 1
ATOM 530 C C . ILE A 1 71 ? -7.890 8.019 8.773 1.00 95.94 71 ILE A C 1
ATOM 532 O O . ILE A 1 71 ? -7.404 7.774 7.672 1.00 95.94 71 ILE A O 1
ATOM 536 N N . ILE A 1 72 ? -7.150 8.471 9.789 1.00 96.69 72 ILE A N 1
ATOM 537 C CA . ILE A 1 72 ? -5.706 8.730 9.676 1.00 96.69 72 ILE A CA 1
ATOM 538 C C . ILE A 1 72 ? -4.946 7.423 9.427 1.00 96.69 72 ILE A C 1
ATOM 540 O O . ILE A 1 72 ? -4.024 7.377 8.613 1.00 96.69 72 ILE A O 1
ATOM 544 N N . SER A 1 73 ? -5.376 6.345 10.081 1.00 96.88 73 SER A N 1
ATOM 545 C CA . SER A 1 73 ? -4.805 5.013 9.890 1.00 96.88 73 SER A CA 1
ATOM 546 C C . SER A 1 73 ? -4.969 4.554 8.440 1.00 96.88 73 SER A C 1
ATOM 548 O O . SER A 1 73 ? -3.976 4.216 7.801 1.00 96.88 73 SER A O 1
ATOM 550 N N . LEU A 1 74 ? -6.177 4.649 7.876 1.00 97.25 74 LEU A N 1
ATOM 551 C CA . LEU A 1 74 ? -6.470 4.330 6.473 1.00 97.25 74 LEU A CA 1
ATOM 552 C C . LEU A 1 74 ? -5.621 5.154 5.495 1.00 97.25 74 LEU A C 1
ATOM 554 O O . LEU A 1 74 ? -5.001 4.589 4.595 1.00 97.25 74 LEU A O 1
ATOM 558 N N . LEU A 1 75 ? -5.520 6.471 5.710 1.00 98.12 75 LEU A N 1
ATOM 559 C CA . LEU A 1 75 ? -4.679 7.346 4.886 1.00 98.12 75 LEU A CA 1
ATOM 560 C C . LEU A 1 75 ? -3.211 6.903 4.886 1.00 98.12 75 LEU A C 1
ATOM 562 O O . LEU A 1 75 ? -2.579 6.896 3.830 1.00 98.12 75 LEU A O 1
ATOM 566 N N . SER A 1 76 ? -2.679 6.477 6.036 1.00 98.19 76 SER A N 1
ATOM 567 C CA . SER A 1 76 ? -1.296 5.996 6.119 1.00 98.19 76 SER A CA 1
ATOM 568 C C . SER A 1 76 ? -1.052 4.747 5.260 1.00 98.19 76 SER A C 1
ATOM 570 O O . SER A 1 76 ? -0.031 4.665 4.577 1.00 98.19 76 SER A O 1
ATOM 572 N N . GLY A 1 77 ? -2.020 3.824 5.211 1.00 98.00 77 GLY A N 1
ATOM 573 C CA . GLY A 1 77 ? -1.980 2.653 4.333 1.00 98.00 77 GLY A CA 1
ATOM 574 C C . GLY A 1 77 ? -2.009 3.010 2.854 1.00 98.00 77 GLY A C 1
ATOM 575 O O . GLY A 1 77 ? -1.205 2.492 2.080 1.00 98.00 77 GLY A O 1
ATOM 576 N N . ILE A 1 78 ? -2.891 3.931 2.453 1.00 98.12 78 ILE A N 1
ATOM 577 C CA . ILE A 1 78 ? -2.980 4.382 1.055 1.00 98.12 78 ILE A CA 1
ATOM 578 C C . ILE A 1 78 ? -1.648 4.987 0.602 1.00 98.12 78 ILE A C 1
ATOM 580 O O . ILE A 1 78 ? -1.147 4.645 -0.473 1.00 98.12 78 ILE A O 1
ATOM 584 N N . LEU A 1 79 ? -1.068 5.875 1.414 1.00 98.31 79 LEU A N 1
ATOM 585 C CA . LEU A 1 79 ? 0.170 6.571 1.073 1.00 98.31 79 LEU A CA 1
ATOM 586 C C . LEU A 1 79 ? 1.360 5.612 1.003 1.00 98.31 79 LEU A C 1
ATOM 588 O O . LEU A 1 79 ? 2.107 5.658 0.026 1.00 98.31 79 LEU A O 1
ATOM 592 N N . LEU A 1 80 ? 1.508 4.709 1.981 1.00 98.50 80 LEU A N 1
ATOM 593 C CA . LEU A 1 80 ? 2.606 3.742 1.979 1.00 98.50 80 LEU A CA 1
ATOM 594 C C . LEU A 1 80 ? 2.502 2.778 0.793 1.00 98.50 80 LEU A C 1
ATOM 596 O O . LEU A 1 80 ? 3.483 2.587 0.076 1.00 98.50 80 LEU A O 1
ATOM 600 N N . MET A 1 81 ? 1.315 2.215 0.543 1.00 97.88 81 MET A N 1
ATOM 601 C CA . MET A 1 81 ? 1.081 1.355 -0.618 1.00 97.88 81 MET A CA 1
ATOM 602 C C . MET A 1 81 ? 1.405 2.089 -1.920 1.00 97.88 81 MET A C 1
ATOM 604 O O . MET A 1 81 ? 2.144 1.564 -2.748 1.00 97.88 81 MET A O 1
ATOM 608 N N . THR A 1 82 ? 0.889 3.306 -2.097 1.00 98.12 82 THR A N 1
ATOM 609 C CA . THR A 1 82 ? 1.110 4.090 -3.320 1.00 98.12 82 THR A CA 1
ATOM 610 C C . THR A 1 82 ? 2.592 4.367 -3.532 1.00 98.12 82 THR A C 1
ATOM 612 O O . THR A 1 82 ? 3.101 4.140 -4.627 1.00 98.12 82 THR A O 1
ATOM 615 N N . PHE A 1 83 ? 3.304 4.796 -2.490 1.00 98.38 83 PHE A N 1
ATOM 616 C CA . PHE A 1 83 ? 4.736 5.063 -2.567 1.00 98.38 83 PHE A CA 1
ATOM 617 C C . PHE A 1 83 ? 5.533 3.813 -2.960 1.00 98.38 83 PHE A C 1
ATOM 619 O O . PHE A 1 83 ? 6.294 3.845 -3.927 1.00 98.38 83 PHE A O 1
ATOM 626 N N . VAL A 1 84 ? 5.312 2.688 -2.272 1.00 98.00 84 VAL A N 1
ATOM 627 C CA . VAL A 1 84 ? 6.018 1.431 -2.565 1.00 98.00 84 VAL A CA 1
ATOM 628 C C . VAL A 1 84 ? 5.687 0.929 -3.968 1.00 98.00 84 VAL A C 1
ATOM 630 O O . VAL A 1 84 ? 6.577 0.469 -4.680 1.00 98.00 84 VAL A O 1
ATOM 633 N N . MET A 1 85 ? 4.435 1.062 -4.411 1.00 97.50 85 MET A N 1
ATOM 634 C CA . MET A 1 85 ? 4.044 0.678 -5.765 1.00 97.50 85 MET A CA 1
ATOM 635 C C . MET A 1 85 ? 4.652 1.587 -6.830 1.00 97.50 85 MET A C 1
ATOM 637 O O . MET A 1 85 ? 5.033 1.077 -7.877 1.00 97.50 85 MET A O 1
ATOM 641 N N . LEU A 1 86 ? 4.800 2.890 -6.590 1.00 97.88 86 LEU A N 1
ATOM 642 C CA . LEU A 1 86 ? 5.504 3.783 -7.513 1.00 97.88 86 LEU A CA 1
ATOM 643 C C . LEU A 1 86 ? 6.977 3.388 -7.648 1.00 97.88 86 LEU A C 1
ATOM 645 O O . LEU A 1 86 ? 7.455 3.192 -8.763 1.00 97.88 86 LEU A O 1
ATOM 649 N N . VAL A 1 87 ? 7.674 3.201 -6.525 1.00 98.00 87 VAL A N 1
ATOM 650 C CA . VAL A 1 87 ? 9.089 2.799 -6.510 1.00 98.00 87 VAL A CA 1
ATOM 651 C C . VAL A 1 87 ? 9.270 1.429 -7.169 1.00 98.00 87 VAL A C 1
ATOM 653 O O . VAL A 1 87 ? 10.085 1.273 -8.078 1.00 98.00 87 VAL A O 1
ATOM 656 N N . GLY A 1 88 ? 8.467 0.441 -6.771 1.00 96.69 88 GLY A N 1
ATOM 657 C CA . GLY A 1 88 ? 8.519 -0.911 -7.319 1.00 96.69 88 GLY A CA 1
ATOM 658 C C . GLY A 1 88 ? 8.226 -0.950 -8.817 1.00 96.69 8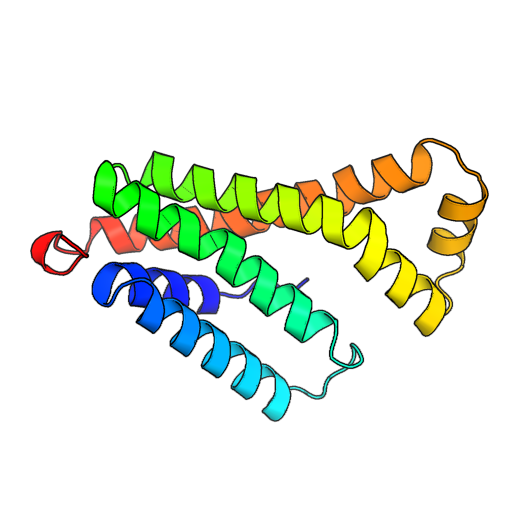8 GLY A C 1
ATOM 659 O O . GLY A 1 88 ? 8.940 -1.623 -9.559 1.00 96.69 88 GLY A O 1
ATOM 660 N N . ASN A 1 89 ? 7.221 -0.200 -9.287 1.00 96.75 89 ASN A N 1
ATOM 661 C CA . ASN A 1 89 ? 6.896 -0.138 -10.711 1.00 96.75 89 ASN A CA 1
ATOM 662 C C . ASN A 1 89 ? 7.921 0.643 -11.522 1.00 96.75 89 ASN A C 1
ATOM 664 O O . ASN A 1 89 ? 8.120 0.287 -12.676 1.00 96.75 89 ASN A O 1
ATOM 668 N N . TYR A 1 90 ? 8.590 1.641 -10.946 1.00 96.69 90 TYR A N 1
ATOM 669 C CA . TYR A 1 90 ? 9.647 2.365 -11.642 1.00 96.69 90 TYR A CA 1
ATOM 670 C C . TYR A 1 90 ? 10.888 1.492 -11.863 1.00 96.69 90 TYR A C 1
ATOM 672 O O . TYR A 1 90 ? 11.379 1.410 -12.988 1.00 96.69 90 TYR A O 1
ATOM 680 N N . TYR A 1 91 ? 11.372 0.814 -10.817 1.00 95.31 91 TYR A N 1
ATOM 681 C CA . TYR A 1 91 ? 12.665 0.119 -10.859 1.00 95.31 91 TYR A CA 1
ATOM 682 C C . TYR A 1 91 ? 12.591 -1.358 -11.256 1.00 95.31 91 TYR A C 1
ATOM 684 O O . TYR A 1 91 ? 13.529 -1.859 -11.873 1.00 95.31 91 TYR A O 1
ATOM 692 N N . PHE A 1 92 ? 11.512 -2.066 -10.910 1.00 94.44 92 PHE A N 1
ATOM 693 C CA . PHE A 1 92 ? 11.490 -3.531 -10.989 1.00 94.44 92 PHE A CA 1
ATOM 694 C C . PHE A 1 92 ? 10.334 -4.069 -11.823 1.00 94.44 92 PHE A C 1
ATOM 696 O O . PHE A 1 92 ? 10.563 -4.729 -12.831 1.00 94.44 92 PHE A O 1
ATOM 703 N N . ILE A 1 93 ? 9.096 -3.773 -11.429 1.00 94.25 93 ILE A N 1
ATOM 704 C CA . ILE A 1 93 ? 7.909 -4.448 -11.960 1.00 94.25 93 ILE A CA 1
ATOM 705 C C . ILE A 1 93 ? 7.710 -4.078 -13.434 1.00 94.25 93 ILE A C 1
ATOM 707 O O . ILE A 1 93 ? 7.794 -4.949 -14.297 1.00 94.25 93 ILE A O 1
ATOM 711 N N . THR A 1 94 ? 7.517 -2.796 -13.755 1.00 94.44 94 THR A N 1
ATOM 712 C CA . THR A 1 94 ? 7.270 -2.368 -15.144 1.00 94.44 94 THR A CA 1
ATOM 713 C C . THR A 1 94 ? 8.430 -2.707 -16.086 1.00 94.44 94 THR A C 1
ATOM 715 O O . THR A 1 94 ? 8.154 -3.270 -17.146 1.00 94.44 94 THR A O 1
ATOM 718 N N . PRO A 1 95 ? 9.713 -2.466 -15.736 1.00 93.75 95 PRO A N 1
ATOM 719 C CA . PRO A 1 95 ? 10.831 -2.852 -16.596 1.00 93.75 95 PRO A CA 1
ATOM 720 C C . PRO A 1 95 ? 10.901 -4.361 -16.843 1.00 93.75 95 PRO A C 1
ATOM 722 O O . PRO A 1 95 ? 11.235 -4.789 -17.948 1.00 93.75 95 PRO A O 1
ATOM 725 N N . PHE A 1 96 ? 10.573 -5.174 -15.835 1.00 93.25 96 PHE A N 1
ATOM 726 C CA . PHE A 1 96 ? 10.528 -6.624 -15.978 1.00 93.25 96 PHE A CA 1
ATOM 727 C C . PHE A 1 96 ? 9.427 -7.056 -16.955 1.00 93.25 96 PHE A C 1
ATOM 729 O O . PHE A 1 96 ? 9.715 -7.781 -17.906 1.00 93.25 96 PHE A O 1
ATOM 736 N N . TYR A 1 97 ? 8.193 -6.567 -16.776 1.00 91.00 97 TYR A N 1
ATOM 737 C CA . TYR A 1 97 ? 7.084 -6.860 -17.695 1.00 91.00 97 TYR A CA 1
ATOM 738 C C . TYR A 1 97 ? 7.388 -6.393 -19.119 1.00 91.00 97 TYR A C 1
ATOM 740 O O . TYR A 1 97 ? 7.148 -7.135 -20.070 1.00 91.00 97 TYR A O 1
ATOM 748 N N . ALA A 1 98 ? 7.972 -5.201 -19.268 1.00 93.69 98 ALA A N 1
ATOM 749 C CA . ALA A 1 98 ? 8.308 -4.652 -20.573 1.00 93.69 98 ALA A CA 1
ATOM 750 C C . ALA A 1 98 ? 9.290 -5.542 -21.344 1.00 93.69 98 ALA A C 1
ATOM 752 O O . ALA A 1 98 ? 9.115 -5.748 -22.543 1.00 93.69 98 ALA A O 1
ATOM 753 N N . LYS A 1 99 ? 10.282 -6.122 -20.656 1.00 92.50 99 LYS A N 1
ATOM 754 C CA . LYS A 1 99 ? 11.230 -7.071 -21.255 1.00 92.50 99 LYS A CA 1
ATOM 755 C C . LYS A 1 99 ? 10.597 -8.433 -21.528 1.00 92.50 99 LYS A C 1
ATOM 757 O O . LYS A 1 99 ? 10.794 -8.978 -22.610 1.00 92.50 99 LYS A O 1
ATOM 762 N N . LEU A 1 100 ? 9.843 -8.976 -20.571 1.00 91.56 100 LEU A N 1
ATOM 763 C CA . LEU A 1 100 ? 9.264 -10.317 -20.679 1.00 91.56 100 LEU A CA 1
ATOM 764 C C . LEU A 1 100 ? 8.228 -10.408 -21.808 1.00 91.56 100 LEU A C 1
ATOM 766 O O . LEU A 1 100 ? 8.218 -11.380 -22.558 1.00 91.56 100 LEU A O 1
ATOM 770 N N . PHE A 1 101 ? 7.387 -9.382 -21.943 1.00 90.06 101 PHE A N 1
ATOM 771 C CA . PHE A 1 101 ? 6.281 -9.349 -22.903 1.00 90.06 101 PHE A CA 1
ATOM 772 C C . PHE A 1 101 ? 6.548 -8.465 -24.127 1.00 90.06 101 PHE A C 1
ATOM 774 O O . PHE A 1 101 ? 5.629 -8.237 -24.906 1.00 90.06 101 PHE A O 1
ATOM 781 N N . LYS A 1 102 ? 7.784 -7.972 -24.304 1.00 92.31 102 LYS A N 1
ATOM 782 C CA . LYS A 1 102 ? 8.186 -7.093 -25.420 1.00 92.31 102 LYS A CA 1
ATOM 783 C C . LYS A 1 102 ? 7.244 -5.892 -25.589 1.00 92.31 102 LYS A C 1
ATOM 785 O O . LYS A 1 102 ? 6.663 -5.668 -26.645 1.00 92.31 102 LYS A O 1
ATOM 790 N N . MET A 1 103 ? 7.048 -5.134 -24.510 1.00 93.88 103 MET A N 1
ATOM 791 C CA . MET A 1 103 ? 6.188 -3.946 -24.528 1.00 93.88 103 MET A CA 1
ATOM 792 C C . MET A 1 103 ? 6.955 -2.752 -25.109 1.00 93.88 103 MET A C 1
ATOM 794 O O . MET A 1 103 ? 7.464 -1.917 -24.355 1.00 93.88 103 MET A O 1
ATOM 798 N N . ASP A 1 104 ? 7.027 -2.679 -26.439 1.00 93.75 104 ASP A N 1
ATOM 799 C CA . ASP A 1 104 ? 7.865 -1.721 -27.178 1.00 93.75 104 ASP A CA 1
ATOM 800 C C . ASP A 1 104 ? 7.651 -0.269 -26.736 1.00 93.75 104 ASP A C 1
ATOM 802 O O . ASP A 1 104 ? 8.615 0.424 -26.432 1.00 93.75 104 ASP A O 1
ATOM 806 N N . PHE A 1 105 ? 6.402 0.162 -26.539 1.00 93.62 105 PHE A N 1
ATOM 807 C CA . PHE A 1 105 ? 6.094 1.510 -26.045 1.00 93.62 105 PHE A CA 1
ATOM 808 C C . PHE A 1 105 ? 6.796 1.853 -24.717 1.00 93.62 105 PHE A C 1
ATOM 810 O O . PHE A 1 105 ? 7.336 2.946 -24.561 1.00 93.62 105 PHE A O 1
ATOM 817 N N . ILE A 1 106 ? 6.827 0.925 -23.752 1.00 94.81 106 ILE A N 1
ATOM 818 C CA . ILE A 1 106 ? 7.491 1.163 -22.461 1.00 94.81 106 ILE A CA 1
ATOM 819 C C . ILE A 1 106 ? 9.012 1.141 -22.638 1.00 94.81 106 ILE A C 1
ATOM 821 O O . ILE A 1 106 ? 9.708 1.973 -22.056 1.00 94.81 106 ILE A O 1
ATOM 825 N N . LEU A 1 107 ? 9.533 0.210 -23.444 1.00 94.69 107 LEU A N 1
ATOM 826 C CA . LEU A 1 107 ? 10.964 0.115 -23.743 1.00 94.69 107 LEU A CA 1
ATOM 827 C C . LEU A 1 107 ? 11.478 1.395 -24.416 1.00 94.69 107 LEU A C 1
ATOM 829 O O . LEU A 1 107 ? 12.500 1.933 -23.994 1.00 94.69 107 LEU A O 1
ATOM 833 N N . GLU A 1 108 ? 10.738 1.931 -25.384 1.00 95.56 108 GLU A N 1
ATOM 834 C CA . GLU A 1 108 ? 11.034 3.199 -26.051 1.00 95.56 108 GLU A CA 1
ATOM 835 C C . GLU A 1 108 ? 10.987 4.386 -25.084 1.00 95.56 108 GLU A C 1
ATOM 837 O O . GLU A 1 108 ? 11.889 5.223 -25.090 1.00 95.56 108 GLU A O 1
ATOM 842 N N . MET A 1 109 ? 9.971 4.461 -24.214 1.00 95.06 109 MET A N 1
ATOM 843 C CA . MET A 1 109 ? 9.891 5.512 -23.193 1.00 95.06 109 MET A CA 1
ATOM 844 C C . MET A 1 109 ? 11.079 5.482 -22.231 1.00 95.06 109 MET A C 1
ATOM 846 O O . MET A 1 109 ? 11.584 6.538 -21.860 1.00 95.06 109 MET A O 1
ATOM 850 N N . MET A 1 110 ? 11.534 4.293 -21.831 1.00 93.88 110 MET A N 1
ATOM 851 C CA . MET A 1 110 ? 12.723 4.149 -20.988 1.00 93.88 110 MET A CA 1
ATOM 852 C C . MET A 1 110 ? 14.002 4.521 -21.751 1.00 93.88 110 MET A C 1
ATOM 854 O O . MET A 1 110 ? 14.867 5.192 -21.193 1.00 93.88 110 MET A O 1
ATOM 858 N N . ALA A 1 111 ? 14.114 4.132 -23.026 1.00 94.38 111 ALA A N 1
ATOM 859 C CA . ALA A 1 11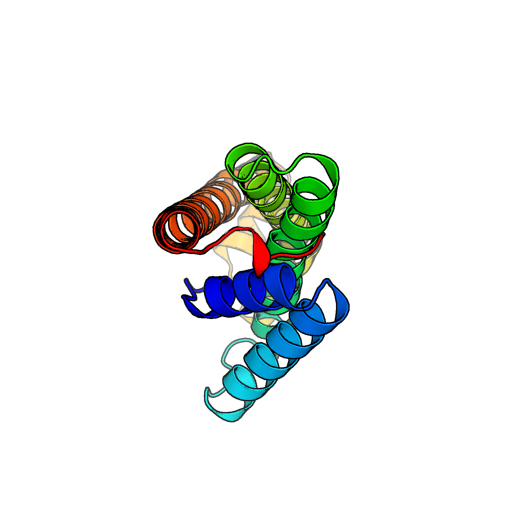1 ? 15.279 4.417 -23.865 1.00 94.38 111 ALA A CA 1
ATOM 860 C C . ALA A 1 111 ? 15.454 5.912 -24.174 1.00 94.38 111 ALA A C 1
ATOM 862 O O . ALA A 1 111 ? 16.583 6.373 -24.324 1.00 94.38 111 ALA A O 1
ATOM 863 N N . LYS A 1 112 ? 14.358 6.684 -24.220 1.00 93.50 112 LYS A N 1
ATOM 864 C CA . LYS A 1 112 ? 14.407 8.149 -24.380 1.00 93.50 112 LYS A CA 1
ATOM 865 C C . LYS A 1 112 ? 15.160 8.857 -23.251 1.00 93.50 112 LYS A C 1
ATOM 867 O O . LYS A 1 112 ? 15.653 9.958 -23.471 1.00 93.50 112 LYS A O 1
ATOM 872 N N . GLY A 1 113 ? 15.230 8.262 -22.057 1.00 88.06 113 GLY A N 1
ATOM 873 C CA . GLY A 1 113 ? 15.940 8.836 -20.908 1.00 88.06 113 GLY A CA 1
ATOM 874 C C . GLY A 1 113 ? 15.365 10.164 -20.399 1.00 88.06 113 GLY A C 1
ATOM 875 O O . GLY A 1 113 ? 16.021 10.862 -19.629 1.00 88.06 113 GLY A O 1
ATOM 876 N N . ASP A 1 114 ? 14.155 10.528 -20.826 1.00 92.44 114 ASP A N 1
ATOM 877 C CA . ASP A 1 114 ? 13.469 11.751 -20.427 1.00 92.44 114 ASP A CA 1
ATOM 878 C C . ASP A 1 114 ? 12.472 11.493 -19.277 1.00 92.44 114 ASP A C 1
ATOM 880 O O . ASP A 1 114 ? 12.345 10.396 -18.727 1.00 92.44 114 ASP A O 1
ATOM 884 N N . SER A 1 115 ? 11.715 12.526 -18.899 1.00 93.94 115 SER A N 1
ATOM 885 C CA . SER A 1 115 ? 10.705 12.416 -17.836 1.00 93.94 115 SER A CA 1
ATOM 886 C C . SER A 1 115 ? 9.468 11.582 -18.209 1.00 93.94 115 SER A C 1
ATOM 888 O O . SER A 1 115 ? 8.598 11.392 -17.357 1.00 93.94 115 SER A O 1
ATOM 890 N N . SER A 1 116 ? 9.341 11.100 -19.450 1.00 95.12 116 SER A N 1
ATOM 891 C CA . SER A 1 116 ? 8.121 10.451 -19.940 1.00 95.12 116 SER A CA 1
ATOM 892 C C . SER A 1 116 ? 7.838 9.154 -19.189 1.00 95.12 116 SER A C 1
ATOM 894 O O . SER A 1 116 ? 6.709 8.946 -18.742 1.00 95.12 116 SER A O 1
ATOM 896 N N . TYR A 1 117 ? 8.857 8.314 -18.969 1.00 95.50 117 TYR A N 1
ATOM 897 C CA . TYR A 1 117 ? 8.705 7.082 -18.190 1.00 95.50 117 TYR A CA 1
ATOM 898 C C . TYR A 1 117 ? 8.289 7.370 -16.742 1.00 95.50 117 TYR A C 1
ATOM 900 O O . TYR A 1 117 ? 7.325 6.795 -16.242 1.00 95.50 117 TYR A O 1
ATOM 908 N N . PHE A 1 118 ? 8.941 8.332 -16.086 1.00 95.50 118 PHE A N 1
ATOM 909 C CA . PHE A 1 118 ? 8.587 8.732 -14.724 1.00 95.50 118 PHE A CA 1
ATOM 910 C C . PHE A 1 118 ? 7.140 9.242 -14.620 1.00 95.50 118 PHE A C 1
ATOM 912 O O . PHE A 1 118 ? 6.391 8.815 -13.739 1.00 95.50 118 PHE A O 1
ATOM 919 N N . LYS A 1 119 ? 6.711 10.094 -15.562 1.00 96.38 119 LYS A N 1
ATOM 920 C CA . LYS A 1 119 ? 5.324 10.575 -15.653 1.00 96.38 119 LYS A CA 1
ATOM 921 C C . LYS A 1 119 ? 4.344 9.426 -15.861 1.00 96.38 119 LYS A C 1
ATOM 923 O O . LYS A 1 119 ? 3.318 9.395 -15.191 1.00 96.38 119 LYS A O 1
ATOM 928 N N . TYR A 1 120 ? 4.660 8.471 -16.736 1.00 95.81 120 TYR A N 1
ATOM 929 C CA . TYR A 1 120 ? 3.840 7.275 -16.926 1.00 95.81 120 TYR A CA 1
ATOM 930 C C . TYR A 1 120 ? 3.674 6.500 -15.618 1.00 95.81 120 TYR A C 1
ATOM 932 O O . TYR A 1 120 ? 2.549 6.162 -15.256 1.00 95.81 120 TYR A O 1
ATOM 940 N N . ILE A 1 121 ? 4.758 6.294 -14.862 1.00 97.56 121 ILE A N 1
ATOM 941 C CA . ILE A 1 121 ? 4.680 5.584 -13.584 1.00 97.56 121 ILE A CA 1
ATOM 942 C C . ILE A 1 121 ? 3.780 6.320 -12.584 1.00 97.56 121 ILE A C 1
ATOM 944 O O . ILE A 1 121 ? 2.901 5.698 -11.985 1.00 97.56 121 ILE A O 1
ATOM 948 N N . ILE A 1 122 ? 3.942 7.638 -12.438 1.00 96.62 122 ILE A N 1
ATOM 949 C CA . ILE A 1 122 ? 3.108 8.445 -11.537 1.00 96.62 122 ILE A CA 1
ATOM 950 C C . ILE A 1 122 ? 1.644 8.432 -11.966 1.00 96.62 122 ILE A C 1
ATOM 952 O O . ILE A 1 122 ? 0.767 8.133 -11.155 1.00 96.62 122 ILE A O 1
ATOM 956 N N . TYR A 1 123 ? 1.360 8.763 -13.223 1.00 95.94 123 TYR A N 1
ATOM 957 C CA . TYR A 1 123 ? -0.018 8.911 -13.672 1.00 95.94 123 TYR A CA 1
ATOM 958 C C . TYR A 1 123 ? -0.741 7.579 -13.728 1.00 95.94 123 TYR A C 1
ATOM 960 O O . TYR A 1 123 ? -1.892 7.521 -13.316 1.00 95.94 123 TYR A O 1
ATOM 968 N N . TYR A 1 124 ? -0.094 6.506 -14.179 1.00 94.44 124 TYR A N 1
ATOM 969 C CA . TYR A 1 124 ? -0.741 5.205 -14.259 1.00 94.44 124 TYR A CA 1
ATOM 970 C C . TYR A 1 124 ? -0.795 4.521 -12.891 1.00 94.44 124 TYR A C 1
ATOM 972 O O . TYR A 1 124 ? -1.876 4.280 -12.357 1.00 94.44 124 TYR A O 1
ATOM 980 N N . TYR A 1 125 ? 0.358 4.242 -12.277 1.00 95.38 125 TYR A N 1
ATOM 981 C CA . TYR A 1 125 ? 0.390 3.474 -11.031 1.00 95.38 125 TYR A CA 1
ATOM 982 C C . TYR A 1 125 ? 0.045 4.319 -9.811 1.00 95.38 125 TYR A C 1
ATOM 984 O O . TYR A 1 125 ? -0.602 3.808 -8.898 1.00 95.38 125 TYR A O 1
ATOM 992 N N . GLY A 1 126 ? 0.436 5.592 -9.773 1.00 95.56 126 GLY A N 1
ATOM 993 C CA . GLY A 1 126 ? 0.095 6.480 -8.661 1.00 95.56 126 GLY A CA 1
ATOM 994 C C . GLY A 1 126 ? -1.411 6.698 -8.562 1.00 95.56 126 GLY A C 1
ATOM 995 O O . GLY A 1 126 ? -1.999 6.405 -7.522 1.00 95.56 126 GLY A O 1
ATOM 996 N N . SER A 1 127 ? -2.057 7.121 -9.655 1.00 95.19 127 SER A N 1
ATOM 997 C CA . SER A 1 127 ? -3.514 7.328 -9.656 1.00 95.19 127 SER A CA 1
ATOM 998 C C . SER A 1 127 ? -4.281 6.031 -9.380 1.00 95.19 127 SER A C 1
ATOM 1000 O O . SER A 1 127 ? -5.207 6.033 -8.568 1.00 95.19 127 SER A O 1
ATOM 1002 N N . PHE A 1 128 ? -3.852 4.908 -9.969 1.00 93.56 128 PHE A N 1
ATOM 1003 C CA . PHE A 1 128 ? -4.490 3.615 -9.753 1.00 93.56 128 PHE A CA 1
ATOM 1004 C C . PHE A 1 128 ? -4.412 3.174 -8.286 1.00 93.56 128 PHE A C 1
ATOM 1006 O O . PHE A 1 128 ? -5.417 2.737 -7.728 1.00 93.56 128 PHE A O 1
ATOM 1013 N N . ASN A 1 129 ? -3.245 3.284 -7.642 1.00 95.62 129 ASN A N 1
ATOM 1014 C CA . ASN A 1 129 ? -3.078 2.854 -6.250 1.00 95.62 129 ASN A CA 1
ATOM 1015 C C . ASN A 1 129 ? -3.795 3.782 -5.263 1.00 95.62 129 ASN A C 1
ATOM 1017 O O . ASN A 1 129 ? -4.412 3.284 -4.321 1.00 95.62 129 ASN A O 1
ATOM 1021 N N . LEU A 1 130 ? -3.798 5.095 -5.515 1.00 96.88 130 LEU A N 1
ATOM 1022 C CA . LEU A 1 130 ? -4.595 6.045 -4.736 1.00 96.88 130 LEU A CA 1
ATOM 1023 C C . LEU A 1 130 ? -6.087 5.724 -4.837 1.00 96.88 130 LEU A C 1
ATOM 1025 O O . LEU A 1 130 ? -6.762 5.611 -3.816 1.00 96.88 130 LEU A O 1
ATOM 1029 N N . PHE A 1 131 ? -6.592 5.515 -6.056 1.00 94.94 131 PHE A N 1
ATOM 1030 C CA . PHE A 1 131 ? -7.988 5.160 -6.288 1.00 94.94 131 PHE A CA 1
ATOM 1031 C C . PHE A 1 131 ? -8.350 3.825 -5.628 1.00 94.94 131 PHE A C 1
ATOM 1033 O O . PHE A 1 131 ? -9.312 3.753 -4.864 1.00 94.94 131 PHE A O 1
ATOM 1040 N N . LYS A 1 132 ? -7.544 2.778 -5.857 1.00 91.44 132 LYS A N 1
ATOM 1041 C CA . LYS A 1 132 ? -7.738 1.451 -5.256 1.00 91.44 132 LYS A CA 1
ATOM 1042 C C . LYS A 1 132 ? -7.804 1.547 -3.729 1.00 91.44 132 LYS A C 1
ATOM 1044 O O . LYS A 1 132 ? -8.754 1.046 -3.129 1.00 91.44 132 LYS A O 1
ATOM 1049 N N . GLY A 1 133 ? -6.818 2.201 -3.114 1.00 94.62 133 GLY A N 1
ATOM 1050 C CA . GLY A 1 133 ? -6.736 2.350 -1.664 1.00 94.62 133 GLY A CA 1
ATOM 1051 C C . GLY A 1 133 ? -7.888 3.175 -1.086 1.00 94.62 133 GLY A C 1
ATOM 1052 O O . GLY A 1 133 ? -8.437 2.807 -0.047 1.00 94.62 133 GLY A O 1
ATOM 1053 N N . ALA A 1 134 ? -8.309 4.241 -1.774 1.00 95.31 134 ALA A N 1
ATOM 1054 C CA . ALA A 1 134 ? -9.446 5.062 -1.366 1.00 95.31 134 ALA A CA 1
ATOM 1055 C C . ALA A 1 134 ? -10.753 4.260 -1.365 1.00 95.31 134 ALA A C 1
ATOM 1057 O O . ALA A 1 134 ? -11.470 4.264 -0.366 1.00 95.31 134 ALA A O 1
ATOM 1058 N N . VAL A 1 135 ? -11.039 3.512 -2.435 1.00 94.19 135 VAL A N 1
ATOM 1059 C CA . VAL A 1 135 ? -12.244 2.670 -2.512 1.00 94.19 135 VAL A CA 1
ATOM 1060 C C . VAL A 1 135 ? -12.238 1.611 -1.406 1.00 94.19 135 VAL A C 1
ATOM 1062 O O . VAL A 1 135 ? -13.228 1.466 -0.690 1.00 94.19 135 VAL A O 1
ATOM 1065 N N . GLN A 1 136 ? -11.117 0.910 -1.210 1.00 93.81 136 GLN A N 1
ATOM 1066 C CA . GLN A 1 136 ? -10.982 -0.085 -0.139 1.00 93.81 136 GLN A CA 1
ATOM 1067 C C . GLN A 1 136 ? -11.179 0.534 1.250 1.00 93.81 136 GLN A C 1
ATOM 1069 O O . GLN A 1 136 ? -11.859 -0.050 2.093 1.00 93.81 136 GLN A O 1
ATOM 1074 N N . SER A 1 137 ? -10.638 1.733 1.468 1.00 94.75 137 SER A N 1
ATOM 1075 C CA . SER A 1 137 ? -10.772 2.472 2.725 1.00 94.75 137 SER A CA 1
ATOM 1076 C C . SER A 1 137 ? -12.203 2.924 2.986 1.00 94.75 137 SER A C 1
ATOM 1078 O O . SER A 1 137 ? -12.673 2.798 4.112 1.00 94.75 137 SER A O 1
ATOM 1080 N N . VAL A 1 138 ? -12.920 3.401 1.963 1.00 94.56 138 VAL A N 1
ATOM 1081 C CA . VAL A 1 138 ? -14.334 3.789 2.083 1.00 94.56 138 VAL A CA 1
ATOM 1082 C C . VAL A 1 138 ? -15.181 2.583 2.472 1.00 94.56 138 VAL A C 1
ATOM 1084 O O . VAL A 1 138 ? -15.940 2.653 3.438 1.00 94.56 138 VAL A O 1
ATOM 1087 N N . VAL A 1 139 ? -15.022 1.456 1.773 1.00 92.38 139 VAL A N 1
ATOM 1088 C CA . VAL A 1 139 ? -15.781 0.237 2.085 1.00 92.38 139 VAL A CA 1
ATOM 1089 C C . VAL A 1 139 ? -15.449 -0.261 3.491 1.00 92.38 139 VAL A C 1
ATOM 1091 O O . VAL A 1 139 ? -16.361 -0.548 4.267 1.00 92.38 139 VAL A O 1
ATOM 1094 N N . TYR A 1 140 ? -14.164 -0.304 3.858 1.00 92.31 140 TYR A N 1
ATOM 1095 C CA . TYR A 1 140 ? -13.757 -0.692 5.207 1.00 92.31 140 TYR A CA 1
ATOM 1096 C C . TYR A 1 140 ? -14.348 0.244 6.269 1.00 92.31 140 TYR A C 1
ATOM 1098 O O . TYR A 1 140 ? -14.893 -0.227 7.261 1.00 92.31 140 TYR A O 1
ATOM 1106 N N . TYR A 1 141 ? -14.294 1.560 6.061 1.00 93.00 141 TYR A N 1
ATOM 1107 C CA . TYR A 1 141 ? -14.815 2.548 7.005 1.00 93.00 141 TYR A CA 1
ATOM 1108 C C . TYR A 1 141 ? -16.318 2.365 7.272 1.00 93.00 141 TYR A C 1
ATOM 1110 O O . TYR A 1 141 ? -16.758 2.423 8.422 1.00 93.00 141 TYR A O 1
ATOM 1118 N N . LEU A 1 142 ? -17.107 2.076 6.232 1.00 91.50 142 LEU A N 1
ATOM 1119 C CA . LEU A 1 142 ? -18.540 1.798 6.373 1.00 91.50 142 LEU A CA 1
ATOM 1120 C C . LEU A 1 142 ? -18.816 0.541 7.210 1.00 91.50 142 LEU A C 1
ATOM 1122 O O . LEU A 1 142 ? -19.781 0.516 7.977 1.00 91.50 142 LEU A O 1
ATOM 1126 N N . ILE A 1 143 ? -17.970 -0.485 7.083 1.00 88.12 143 ILE A N 1
ATOM 1127 C CA . ILE A 1 143 ? -18.043 -1.706 7.895 1.00 88.12 143 ILE A CA 1
ATOM 1128 C C . ILE A 1 143 ? -17.608 -1.404 9.335 1.00 88.12 143 ILE A C 1
ATOM 1130 O O . ILE A 1 143 ? -18.315 -1.757 10.278 1.00 88.12 143 ILE A O 1
ATOM 1134 N N . HIS A 1 144 ? -16.492 -0.692 9.507 1.00 86.00 144 HIS A N 1
ATOM 1135 C CA . HIS A 1 144 ? -15.933 -0.293 10.798 1.00 86.00 144 HIS A CA 1
ATOM 1136 C C . HIS A 1 144 ? -16.938 0.473 11.660 1.00 86.00 144 HIS A C 1
ATOM 1138 O O . HIS A 1 144 ? -17.081 0.172 12.838 1.00 86.00 144 HIS A O 1
ATOM 1144 N N . LYS A 1 145 ? -17.714 1.390 11.070 1.00 87.12 145 LYS A N 1
ATOM 1145 C CA . LYS A 1 145 ? -18.746 2.157 11.789 1.00 87.12 145 LYS A CA 1
ATOM 1146 C C . LYS A 1 145 ? -19.823 1.279 12.448 1.00 87.12 145 LYS A C 1
ATOM 1148 O O . LYS A 1 145 ? -20.490 1.726 13.375 1.00 87.12 145 LYS A O 1
ATOM 1153 N N . LYS A 1 146 ? -20.024 0.050 11.962 1.00 84.81 146 LYS A N 1
ATOM 1154 C CA . LYS A 1 146 ? -20.984 -0.916 12.522 1.00 84.81 146 LYS A CA 1
ATOM 1155 C C . LYS A 1 146 ? -20.349 -1.890 13.519 1.00 84.81 146 LYS A C 1
ATOM 1157 O O . LYS A 1 146 ? -21.072 -2.653 14.153 1.00 84.81 146 LYS A O 1
ATOM 1162 N N . LEU A 1 147 ? -19.023 -1.900 13.638 1.00 81.06 147 LEU A N 1
ATOM 1163 C CA . LEU A 1 147 ? -18.293 -2.788 14.534 1.00 81.06 147 LEU A CA 1
ATOM 1164 C C . LEU A 1 147 ? -18.167 -2.166 15.921 1.00 81.06 147 LEU A C 1
ATOM 1166 O O . LEU A 1 147 ? -17.912 -0.976 16.074 1.00 81.06 147 LEU A O 1
ATOM 1170 N N . ASN A 1 148 ? -18.321 -3.001 16.944 1.00 73.56 148 ASN A N 1
ATOM 1171 C CA . ASN A 1 148 ? -18.058 -2.589 18.312 1.00 73.56 148 ASN A CA 1
ATOM 1172 C C . ASN A 1 148 ? -16.540 -2.584 18.548 1.00 73.56 148 ASN A C 1
ATOM 1174 O O . ASN A 1 148 ? -15.881 -3.607 18.347 1.00 73.56 148 ASN A O 1
ATOM 1178 N N . GLU A 1 149 ? -15.994 -1.452 18.996 1.00 71.38 149 GLU A N 1
ATOM 1179 C CA . GLU A 1 149 ? -14.551 -1.253 19.204 1.00 71.38 149 GLU A CA 1
ATOM 1180 C C . GLU A 1 149 ? -13.931 -2.280 20.161 1.00 71.38 149 GLU A C 1
ATOM 1182 O O . GLU A 1 149 ? -12.744 -2.579 20.063 1.00 71.38 149 GLU A O 1
ATOM 1187 N N . ARG A 1 150 ? -14.739 -2.896 21.039 1.00 67.75 150 ARG A N 1
ATOM 1188 C CA . ARG A 1 150 ? -14.301 -3.969 21.950 1.00 67.75 150 ARG A CA 1
ATOM 1189 C C . ARG A 1 150 ? -13.716 -5.200 21.250 1.00 67.75 150 ARG A C 1
ATOM 1191 O O . ARG A 1 150 ? -13.014 -5.964 21.906 1.00 67.75 150 ARG A O 1
ATOM 1198 N N . TYR A 1 151 ? -14.020 -5.411 19.970 1.00 71.75 151 TYR A N 1
ATOM 1199 C CA . TYR A 1 151 ? -13.508 -6.540 19.186 1.00 71.75 151 TYR A CA 1
ATOM 1200 C C . TYR A 1 151 ? -12.248 -6.205 18.381 1.00 71.75 151 TYR A C 1
ATOM 1202 O O . TYR A 1 151 ? -11.722 -7.081 17.697 1.00 71.75 151 TYR A O 1
ATOM 1210 N N . LEU A 1 152 ? -11.781 -4.956 18.431 1.00 78.19 152 LEU A N 1
ATOM 1211 C CA . LEU A 1 152 ? -10.596 -4.513 17.707 1.00 78.19 152 LEU A CA 1
ATOM 1212 C C . LEU A 1 152 ? -9.371 -4.524 18.625 1.00 78.19 152 LEU A C 1
ATOM 1214 O O . LEU A 1 152 ? -9.498 -4.463 19.850 1.00 78.19 152 LEU A O 1
ATOM 1218 N N . VAL A 1 153 ? -8.180 -4.628 18.031 1.00 69.62 153 VAL A N 1
ATOM 1219 C CA . VAL A 1 153 ? -6.920 -4.694 18.776 1.00 69.62 153 VAL A CA 1
ATOM 1220 C C . VAL A 1 153 ? -6.834 -3.527 19.768 1.00 69.62 153 VAL A C 1
ATOM 1222 O O . VAL A 1 153 ? -7.125 -2.371 19.434 1.00 69.62 153 VAL A O 1
ATOM 1225 N N . LYS A 1 154 ? -6.477 -3.865 21.012 1.00 56.66 154 LYS A N 1
ATOM 1226 C CA . LYS A 1 154 ? -6.352 -2.933 22.137 1.00 56.66 154 LYS A CA 1
ATOM 1227 C C . LYS A 1 154 ? -5.140 -2.029 21.997 1.00 56.66 154 LYS A C 1
ATOM 1229 O O . LYS A 1 154 ? -4.078 -2.506 21.554 1.00 56.66 154 LYS A O 1
#

Foldseek 3Di:
DDQDLLLLVLLVLCQQPNDVRSLVSLVVVLVVCPVVPPDPQVCVVSVLSSVLSSLQRVQLSVVCLVPVPNVVSLVSSLVRSLVVQLVCCLPPRVVVCCVVVVVVVQVVQVVVVDCSNSVCSCVPSNVVSNVSSVVSSVVSVVVVVVDDSVSTRD